Protein AF-A0A8X7UU91-F1 (afdb_monomer_lite)

InterPro domains:
  IPR000905 Gcp-like domain [PF00814] (17-85)
  IPR000905 Gcp-like domain [PTHR11735] (15-85)

pLDDT: mean 84.53, std 20.11, range [31.95, 98.44]

Radius of gyration: 18.74 Å; chains: 1; bounding box: 33×33×63 Å

Foldseek 3Di:
DDDPPPPDPVPDDPVNVVVVVVVVVVVVVVVLVVVLVVVLVVLVVVCVVPVPAAEDEAEEDVCVPPVSVVSNQVSQVVVNHGYHYHYPPPDDDDDDD

Structure (mmCIF, N/CA/C/O backbone):
data_AF-A0A8X7UU91-F1
#
_entry.id   AF-A0A8X7UU91-F1
#
loop_
_atom_site.group_PDB
_atom_site.id
_atom_site.type_symbol
_atom_site.label_atom_id
_atom_site.label_alt_id
_atom_site.label_comp_id
_atom_site.label_asym_id
_atom_site.label_entity_id
_atom_site.label_seq_id
_atom_site.pdbx_PDB_ins_code
_atom_site.Cartn_x
_atom_site.Cartn_y
_atom_site.Cartn_z
_atom_site.occupancy
_atom_site.B_iso_or_equiv
_atom_site.auth_seq_id
_atom_site.auth_comp_id
_atom_site.auth_asym_id
_atom_site.auth_atom_id
_atom_site.pdbx_PDB_model_num
ATOM 1 N N . MET A 1 1 ? -2.500 12.588 -43.617 1.00 36.50 1 MET A N 1
ATOM 2 C CA . MET A 1 1 ? -1.669 11.383 -43.820 1.00 36.50 1 MET A CA 1
ATOM 3 C C . MET A 1 1 ? -1.591 10.668 -42.484 1.00 36.50 1 MET A C 1
ATOM 5 O O . MET A 1 1 ? -1.013 11.212 -41.555 1.00 36.50 1 MET A O 1
ATOM 9 N N . CYS A 1 2 ? -2.291 9.542 -42.357 1.00 41.72 2 CYS A N 1
ATOM 10 C CA . CYS A 1 2 ? -2.278 8.707 -41.158 1.00 41.72 2 CYS A CA 1
ATOM 11 C C . CYS A 1 2 ? -0.997 7.875 -41.126 1.00 41.72 2 CYS A C 1
ATOM 13 O O . CYS A 1 2 ? -0.746 7.146 -42.082 1.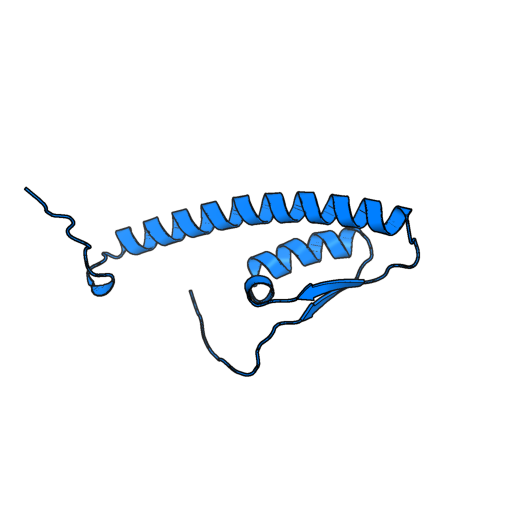00 41.72 2 CYS A O 1
ATOM 15 N N . SER A 1 3 ? -0.267 7.933 -40.013 1.00 46.34 3 SER A N 1
ATOM 16 C CA . SER A 1 3 ? 0.748 6.940 -39.655 1.00 46.34 3 SER A CA 1
ATOM 17 C C . SER A 1 3 ? 0.765 6.758 -38.135 1.00 46.34 3 SER A C 1
ATOM 19 O O . SER A 1 3 ? 1.764 7.039 -37.479 1.00 46.34 3 SER A O 1
ATOM 21 N N . ASP A 1 4 ? -0.348 6.283 -37.567 1.00 49.34 4 ASP A N 1
ATOM 22 C CA . ASP A 1 4 ? -0.357 5.633 -36.250 1.00 49.34 4 ASP A CA 1
ATOM 23 C C . ASP A 1 4 ? 0.398 4.302 -36.364 1.00 49.34 4 ASP A C 1
ATOM 25 O O . ASP A 1 4 ? -0.178 3.213 -36.411 1.00 49.34 4 ASP A O 1
ATOM 29 N N . ALA A 1 5 ? 1.722 4.382 -36.471 1.00 55.81 5 ALA A N 1
ATOM 30 C CA . ALA A 1 5 ? 2.583 3.220 -36.386 1.00 55.81 5 ALA A CA 1
ATOM 31 C C . ALA A 1 5 ? 2.621 2.777 -34.919 1.00 55.81 5 ALA A C 1
ATOM 33 O O . ALA A 1 5 ? 3.509 3.149 -34.153 1.00 55.81 5 ALA A O 1
ATOM 34 N N . LYS A 1 6 ? 1.636 1.967 -34.515 1.00 53.62 6 LYS A N 1
ATOM 35 C CA . LYS A 1 6 ? 1.757 1.098 -33.342 1.00 53.62 6 LYS A CA 1
ATOM 36 C C . LYS A 1 6 ? 2.959 0.192 -33.587 1.00 53.62 6 LYS A C 1
ATOM 38 O O . LYS A 1 6 ? 2.834 -0.845 -34.232 1.00 53.62 6 LYS A O 1
ATOM 43 N N . CYS A 1 7 ? 4.128 0.616 -33.115 1.00 53.38 7 CYS A N 1
ATOM 44 C CA . CYS A 1 7 ? 5.319 -0.216 -33.069 1.00 53.38 7 CYS A CA 1
ATOM 45 C C . CYS A 1 7 ? 4.916 -1.498 -32.316 1.00 53.38 7 CYS A C 1
ATOM 47 O O . CYS A 1 7 ? 4.460 -1.394 -31.170 1.00 53.38 7 CYS A O 1
ATOM 49 N N . PRO A 1 8 ? 4.939 -2.681 -32.954 1.00 61.97 8 PRO A N 1
ATOM 50 C CA . PRO A 1 8 ? 4.470 -3.900 -32.314 1.00 61.97 8 PRO A CA 1
ATOM 51 C C . PRO A 1 8 ? 5.270 -4.129 -31.029 1.00 61.97 8 PRO A C 1
ATOM 53 O O . PRO A 1 8 ? 6.468 -3.865 -30.975 1.00 61.97 8 PRO A O 1
ATOM 56 N N . PHE A 1 9 ? 4.626 -4.630 -29.971 1.00 59.91 9 PHE A N 1
ATOM 57 C CA . PHE A 1 9 ? 5.284 -4.865 -28.674 1.00 59.91 9 PHE A CA 1
ATOM 58 C C . PHE A 1 9 ? 6.591 -5.677 -28.804 1.00 59.91 9 PHE A C 1
ATOM 60 O O . PHE A 1 9 ? 7.500 -5.526 -27.984 1.00 59.91 9 PHE A O 1
ATOM 67 N N . SER A 1 10 ? 6.695 -6.502 -29.854 1.00 66.44 10 SER A N 1
ATOM 68 C CA . SER A 1 10 ? 7.856 -7.331 -30.177 1.00 66.44 10 SER A CA 1
ATOM 69 C C . SER A 1 10 ? 9.080 -6.567 -30.702 1.00 66.44 10 SER A C 1
ATOM 71 O O . SER A 1 10 ? 10.167 -7.135 -30.673 1.00 66.44 10 SER A O 1
ATOM 73 N N . SER A 1 11 ? 8.953 -5.312 -31.154 1.00 74.50 11 SER A N 1
ATOM 74 C CA . SER A 1 11 ? 10.071 -4.509 -31.686 1.00 74.50 11 SER A CA 1
ATOM 75 C C . SER A 1 11 ? 10.629 -3.479 -30.698 1.00 74.50 11 SER A C 1
ATOM 77 O O . SER A 1 11 ? 11.515 -2.707 -31.056 1.00 74.50 11 SER A O 1
ATOM 79 N N . ALA A 1 12 ? 10.142 -3.455 -29.453 1.00 82.75 12 ALA A N 1
ATOM 80 C CA . ALA A 1 12 ? 10.629 -2.524 -28.437 1.00 82.75 12 ALA A CA 1
ATOM 81 C C . ALA A 1 12 ? 12.111 -2.767 -28.102 1.00 82.75 12 ALA A C 1
ATOM 83 O O . ALA A 1 12 ? 12.528 -3.904 -27.840 1.00 82.75 12 ALA A O 1
ATOM 84 N N . THR A 1 13 ? 12.895 -1.693 -28.020 1.00 92.38 13 THR A N 1
ATOM 85 C CA . THR A 1 13 ? 14.289 -1.771 -27.570 1.00 92.38 13 THR A CA 1
ATOM 86 C C . THR A 1 13 ? 14.368 -2.087 -26.068 1.00 92.38 13 THR A C 1
ATOM 88 O O . THR A 1 13 ? 13.367 -2.080 -25.340 1.00 92.38 13 THR A O 1
ATOM 91 N N . LYS A 1 14 ? 15.574 -2.401 -25.572 1.00 92.56 14 LYS A N 1
ATOM 92 C CA . LYS A 1 14 ? 15.807 -2.557 -24.124 1.00 92.56 14 LYS A CA 1
ATOM 93 C C . LYS A 1 14 ? 15.510 -1.258 -23.369 1.00 92.56 14 LYS A C 1
ATOM 95 O O . LYS A 1 14 ? 14.926 -1.318 -22.292 1.00 92.56 14 LYS A O 1
ATOM 100 N N . GLU A 1 15 ? 15.879 -0.123 -23.952 1.00 95.25 15 GLU A N 1
ATOM 101 C CA . GLU A 1 15 ? 15.632 1.202 -23.387 1.00 95.25 15 GLU A CA 1
ATOM 102 C C . GLU A 1 15 ? 14.133 1.506 -23.323 1.00 95.25 15 GLU A C 1
ATOM 104 O O . GLU A 1 15 ? 13.632 1.857 -22.259 1.00 95.25 15 GLU A O 1
ATOM 109 N N . ASP A 1 16 ? 13.376 1.223 -24.389 1.00 93.56 16 ASP A N 1
ATOM 110 C CA . ASP A 1 16 ? 11.917 1.400 -24.371 1.00 93.56 16 ASP A CA 1
ATOM 111 C C . ASP A 1 16 ? 11.250 0.554 -23.281 1.00 93.56 16 ASP A C 1
ATOM 113 O O . ASP A 1 16 ? 10.330 1.011 -22.602 1.00 93.56 16 ASP A O 1
ATOM 117 N N . ARG A 1 17 ? 11.696 -0.699 -23.101 1.00 92.62 17 ARG A N 1
ATOM 118 C CA . ARG A 1 17 ? 11.195 -1.566 -22.022 1.00 92.62 17 ARG A CA 1
ATOM 119 C C . ARG A 1 17 ? 11.514 -0.989 -20.649 1.00 92.62 17 ARG A C 1
ATOM 121 O O . ARG A 1 17 ? 10.642 -1.014 -19.784 1.00 92.62 17 ARG A O 1
ATOM 128 N N . ARG A 1 18 ? 12.729 -0.469 -20.460 1.00 95.62 18 ARG A N 1
ATOM 129 C CA . ARG A 1 18 ? 13.148 0.144 -19.200 1.00 95.62 18 ARG A CA 1
ATOM 130 C C . ARG A 1 18 ? 12.325 1.391 -18.890 1.00 95.62 18 ARG A C 1
ATOM 132 O O . ARG A 1 18 ? 11.738 1.458 -17.819 1.00 95.62 18 ARG A O 1
ATOM 139 N N . ASN A 1 19 ? 12.184 2.295 -19.855 1.00 96.00 19 ASN A N 1
ATOM 140 C CA . ASN A 1 19 ? 11.401 3.520 -19.70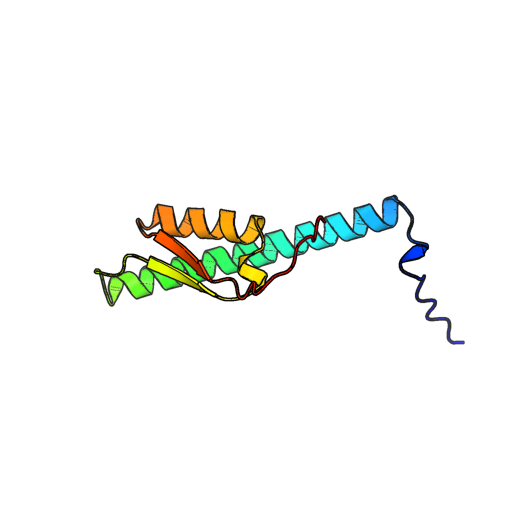4 1.00 96.00 19 ASN A CA 1
ATOM 141 C C . ASN A 1 19 ? 9.939 3.212 -19.352 1.00 96.00 19 ASN A C 1
ATOM 143 O O . ASN A 1 19 ? 9.375 3.815 -18.442 1.00 96.00 19 ASN A O 1
ATOM 147 N N . ARG A 1 20 ? 9.326 2.216 -20.010 1.00 95.25 20 ARG A N 1
ATOM 148 C CA . ARG A 1 20 ? 7.966 1.770 -19.658 1.00 95.25 20 ARG A CA 1
ATOM 149 C C . ARG A 1 20 ? 7.880 1.199 -18.245 1.00 95.25 20 ARG A C 1
ATOM 151 O O . ARG A 1 20 ? 6.918 1.501 -17.543 1.00 95.25 20 ARG A O 1
ATOM 158 N N . ALA A 1 21 ? 8.856 0.389 -17.833 1.00 95.75 21 ALA A N 1
ATOM 159 C CA . ALA A 1 21 ? 8.904 -0.163 -1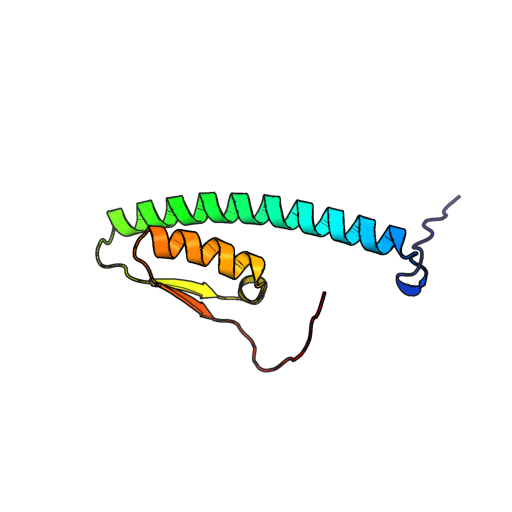6.482 1.00 95.75 21 ALA A CA 1
ATOM 160 C C . ALA A 1 21 ? 9.053 0.945 -15.427 1.00 95.75 21 ALA A C 1
ATOM 162 O O . ALA A 1 21 ? 8.330 0.935 -14.435 1.00 95.75 21 ALA A O 1
ATOM 163 N N . ASP A 1 22 ? 9.910 1.937 -15.674 1.00 97.25 22 ASP A N 1
ATOM 164 C CA . ASP A 1 22 ? 10.139 3.057 -14.758 1.00 97.25 22 ASP A CA 1
ATOM 165 C C . ASP A 1 22 ? 8.887 3.954 -14.635 1.00 97.25 22 ASP A C 1
ATOM 167 O O . ASP A 1 22 ? 8.521 4.369 -13.529 1.00 97.25 22 ASP A O 1
ATOM 171 N N . ILE A 1 23 ? 8.156 4.182 -15.737 1.00 97.56 23 ILE A N 1
ATOM 172 C CA . ILE A 1 23 ? 6.854 4.875 -15.722 1.00 97.56 23 ILE A CA 1
ATOM 173 C C . ILE A 1 23 ? 5.819 4.071 -14.925 1.00 97.56 23 ILE A C 1
ATOM 175 O O . ILE A 1 23 ? 5.143 4.628 -14.058 1.00 97.56 23 ILE A O 1
ATOM 179 N N . ALA A 1 24 ? 5.702 2.764 -15.183 1.00 96.56 24 ALA A N 1
ATOM 180 C CA . ALA A 1 24 ? 4.754 1.900 -14.484 1.00 96.56 24 ALA A CA 1
ATOM 181 C C . ALA A 1 24 ? 5.046 1.835 -12.978 1.00 96.56 24 ALA A C 1
ATOM 183 O O . ALA A 1 24 ? 4.127 1.971 -12.171 1.00 96.56 24 ALA A O 1
ATOM 184 N N . ALA A 1 25 ? 6.317 1.708 -12.592 1.00 96.75 25 ALA A N 1
ATOM 185 C CA . ALA A 1 25 ? 6.749 1.717 -11.199 1.00 96.75 25 ALA A CA 1
ATOM 186 C C . ALA A 1 25 ? 6.437 3.058 -10.518 1.00 96.75 25 ALA A C 1
ATOM 188 O O . ALA A 1 25 ? 5.919 3.086 -9.400 1.00 96.75 25 ALA A O 1
ATOM 189 N N . SER A 1 26 ? 6.684 4.176 -11.207 1.00 98.12 26 SER A N 1
ATOM 190 C CA . SER A 1 26 ? 6.369 5.517 -10.702 1.00 98.12 26 SER A CA 1
ATOM 191 C C . SER A 1 26 ? 4.866 5.701 -10.485 1.00 98.12 26 SER A C 1
ATOM 193 O O . SER A 1 26 ? 4.440 6.150 -9.417 1.00 98.12 26 SER A O 1
ATOM 195 N N . PHE A 1 27 ? 4.049 5.285 -11.456 1.00 97.69 27 PHE A N 1
ATOM 196 C CA . PHE A 1 27 ? 2.594 5.315 -11.338 1.00 97.69 27 PHE A CA 1
ATOM 197 C C . PHE A 1 27 ? 2.098 4.425 -10.194 1.00 97.69 27 PHE A C 1
ATOM 199 O O . PHE A 1 27 ? 1.281 4.857 -9.375 1.00 97.69 27 PHE A O 1
ATOM 206 N N . GLN A 1 28 ? 2.615 3.196 -10.100 1.00 97.19 28 GLN A N 1
ATOM 207 C CA . GLN A 1 28 ? 2.241 2.255 -9.052 1.00 97.19 28 GLN A CA 1
ATOM 208 C C . GLN A 1 28 ? 2.578 2.817 -7.670 1.00 97.19 28 GLN A C 1
ATOM 210 O O . GLN A 1 28 ? 1.729 2.786 -6.783 1.00 97.19 28 GLN A O 1
ATOM 215 N N . ARG A 1 29 ? 3.775 3.387 -7.489 1.00 97.56 29 ARG A N 1
ATOM 216 C CA . ARG A 1 29 ? 4.197 4.017 -6.230 1.00 97.56 29 ARG A CA 1
ATOM 217 C C . ARG A 1 29 ? 3.213 5.091 -5.781 1.00 97.56 29 ARG A C 1
ATOM 219 O O . ARG A 1 29 ? 2.775 5.074 -4.635 1.00 97.56 29 ARG A O 1
ATOM 226 N N . VAL A 1 30 ? 2.857 6.014 -6.675 1.00 98.44 30 VAL A N 1
ATOM 227 C CA . VAL A 1 30 ? 1.930 7.109 -6.352 1.00 98.44 30 VAL A CA 1
ATOM 228 C C . VAL A 1 30 ? 0.528 6.571 -6.076 1.00 98.44 30 VAL A C 1
ATOM 230 O O . VAL A 1 30 ? -0.113 6.996 -5.119 1.00 98.44 30 VAL A O 1
ATOM 233 N N . THR A 1 31 ? 0.055 5.604 -6.859 1.00 97.75 31 THR A N 1
ATOM 234 C CA . THR A 1 31 ? -1.262 4.985 -6.649 1.00 97.75 31 THR A CA 1
ATOM 235 C C . THR A 1 31 ? -1.343 4.291 -5.291 1.00 97.75 31 THR A C 1
ATOM 237 O O . THR A 1 31 ? -2.313 4.476 -4.558 1.00 97.75 31 THR A O 1
ATOM 240 N N . VAL A 1 32 ? -0.308 3.527 -4.929 1.00 97.12 32 VAL A N 1
ATOM 241 C CA . VAL A 1 32 ? -0.248 2.829 -3.643 1.00 97.12 32 VAL A CA 1
ATOM 242 C C . VAL A 1 32 ? -0.151 3.817 -2.490 1.00 97.12 32 VAL A C 1
ATOM 244 O O . VAL A 1 32 ? -0.874 3.635 -1.524 1.00 97.12 32 VAL A O 1
ATOM 247 N N . LEU A 1 33 ? 0.607 4.909 -2.613 1.00 98.00 33 LEU A N 1
ATOM 248 C CA . LEU A 1 33 ? 0.647 5.961 -1.590 1.00 98.00 33 LEU A CA 1
ATOM 249 C C . LEU A 1 33 ? -0.753 6.511 -1.254 1.00 98.00 33 LEU A C 1
ATOM 251 O O . LEU A 1 33 ? -1.106 6.659 -0.088 1.00 98.00 33 LEU A O 1
ATOM 255 N N . HIS A 1 34 ? -1.584 6.773 -2.266 1.00 97.88 34 HIS A N 1
ATOM 256 C CA . HIS A 1 34 ? -2.954 7.245 -2.032 1.00 97.88 34 HIS A CA 1
ATOM 257 C C . HIS A 1 34 ? -3.861 6.151 -1.459 1.00 97.88 34 HIS A C 1
ATOM 259 O O . HIS A 1 34 ? -4.785 6.443 -0.696 1.00 97.88 34 HIS A O 1
ATOM 265 N N . LEU A 1 35 ? -3.634 4.892 -1.844 1.00 96.56 35 LEU A N 1
ATOM 266 C CA . LEU A 1 35 ? -4.352 3.755 -1.276 1.00 96.56 35 LEU A CA 1
ATOM 267 C C . LEU A 1 35 ? -4.040 3.619 0.218 1.00 96.56 35 LEU A C 1
ATOM 269 O O . LEU A 1 35 ? -4.960 3.486 1.016 1.00 96.56 35 LEU A O 1
ATOM 273 N N . GLU A 1 36 ? -2.764 3.724 0.581 1.00 97.12 36 GLU A N 1
ATOM 274 C CA . GLU A 1 36 ? -2.282 3.706 1.958 1.00 97.12 36 GLU A CA 1
ATOM 275 C C . GLU A 1 36 ? -2.980 4.765 2.816 1.00 97.12 36 GLU A C 1
ATOM 277 O O . GLU A 1 36 ? -3.640 4.437 3.801 1.00 97.12 36 GLU A O 1
ATOM 282 N N . GLU A 1 37 ? -2.927 6.022 2.381 1.00 97.94 37 GLU A N 1
ATOM 283 C CA . GLU A 1 37 ? -3.513 7.163 3.086 1.00 97.94 37 GLU A CA 1
ATOM 284 C C . GLU A 1 37 ? -5.033 7.008 3.300 1.00 97.94 37 GLU A C 1
ATOM 286 O O . GLU A 1 37 ? -5.589 7.361 4.343 1.00 97.94 37 GLU A O 1
ATOM 291 N N . LYS A 1 38 ? -5.744 6.469 2.301 1.00 97.94 38 LYS A N 1
ATOM 292 C CA . LYS A 1 38 ? -7.187 6.210 2.401 1.00 97.94 38 LYS A CA 1
ATOM 293 C C . LYS A 1 38 ? -7.496 5.034 3.323 1.00 97.94 38 LYS A C 1
ATOM 295 O O . LYS A 1 38 ? -8.429 5.139 4.118 1.00 97.94 38 LYS A O 1
ATOM 300 N N . CYS A 1 39 ? -6.740 3.944 3.229 1.00 97.38 39 CYS A N 1
ATOM 301 C CA . CYS A 1 39 ? -6.922 2.774 4.082 1.00 97.38 39 CYS A CA 1
ATOM 302 C C . CYS A 1 39 ? -6.638 3.101 5.546 1.00 97.38 39 CYS A C 1
ATOM 304 O O . CYS A 1 39 ? -7.425 2.712 6.402 1.00 97.38 39 CYS A O 1
ATOM 306 N N . GLU A 1 40 ? -5.580 3.858 5.832 1.00 97.44 40 GLU A N 1
ATOM 307 C CA . GLU A 1 40 ? -5.245 4.260 7.196 1.00 97.44 40 GLU A CA 1
ATOM 308 C C . GLU A 1 40 ? -6.389 5.047 7.849 1.00 97.44 40 GLU A C 1
ATOM 310 O O . GLU A 1 40 ? -6.870 4.676 8.920 1.00 97.44 40 GLU A O 1
ATOM 315 N N . ARG A 1 41 ? -6.915 6.066 7.157 1.00 98.19 41 ARG A N 1
ATOM 316 C CA . ARG A 1 41 ? -8.079 6.823 7.642 1.00 98.19 41 ARG A CA 1
ATOM 317 C C . ARG A 1 41 ? -9.320 5.958 7.820 1.00 98.19 41 ARG A C 1
ATOM 319 O O . ARG A 1 41 ? -10.057 6.139 8.785 1.00 98.19 41 ARG A O 1
ATOM 326 N N . ALA A 1 42 ? -9.582 5.052 6.881 1.00 97.81 42 ALA A N 1
ATOM 327 C CA . ALA A 1 42 ? -10.735 4.164 6.963 1.00 97.81 42 ALA A CA 1
ATOM 328 C C . ALA A 1 42 ? -10.636 3.225 8.174 1.00 97.81 42 ALA A C 1
ATOM 330 O O . ALA A 1 42 ? -11.635 3.025 8.860 1.00 97.81 42 ALA A O 1
ATOM 331 N N . ILE A 1 43 ? -9.439 2.705 8.469 1.00 97.56 43 ILE A N 1
ATOM 332 C CA . ILE A 1 43 ? -9.174 1.900 9.666 1.00 97.56 43 ILE A CA 1
ATOM 333 C C . ILE A 1 43 ? -9.436 2.722 10.929 1.00 97.56 43 ILE A C 1
ATOM 335 O O . ILE A 1 43 ? -10.178 2.267 11.796 1.00 97.56 43 ILE A O 1
ATOM 339 N N . ASP A 1 44 ? -8.901 3.943 11.013 1.00 97.12 44 ASP A N 1
ATOM 340 C CA . ASP A 1 44 ? -9.099 4.808 12.182 1.00 97.12 44 ASP A CA 1
ATOM 341 C C . ASP A 1 44 ? -10.582 5.107 12.435 1.00 97.12 44 ASP A C 1
ATOM 343 O O . ASP A 1 44 ? -11.035 5.127 13.579 1.00 97.12 44 ASP A O 1
ATOM 347 N N . LEU A 1 45 ? -11.360 5.326 11.372 1.00 98.06 45 LEU A N 1
ATOM 348 C CA . LEU A 1 45 ? -12.808 5.508 11.474 1.00 98.06 45 LEU A CA 1
ATOM 349 C C . LEU A 1 45 ? -13.511 4.220 11.915 1.00 98.06 45 LEU A C 1
ATOM 351 O O . LEU A 1 45 ? -14.357 4.265 12.806 1.00 98.06 45 LEU A O 1
ATOM 355 N N . ALA A 1 46 ? -13.151 3.077 11.331 1.00 97.62 46 ALA A N 1
ATOM 356 C CA . ALA A 1 46 ? -13.755 1.791 11.658 1.00 97.62 46 ALA A CA 1
ATOM 357 C C . ALA A 1 46 ? -13.499 1.390 13.117 1.00 97.62 46 ALA A C 1
ATOM 359 O O . ALA A 1 46 ? -14.431 0.989 13.802 1.00 97.62 46 ALA A O 1
ATOM 360 N N . MET A 1 47 ? -12.275 1.570 13.621 1.00 96.62 47 MET A N 1
ATOM 361 C CA . MET A 1 47 ? -11.920 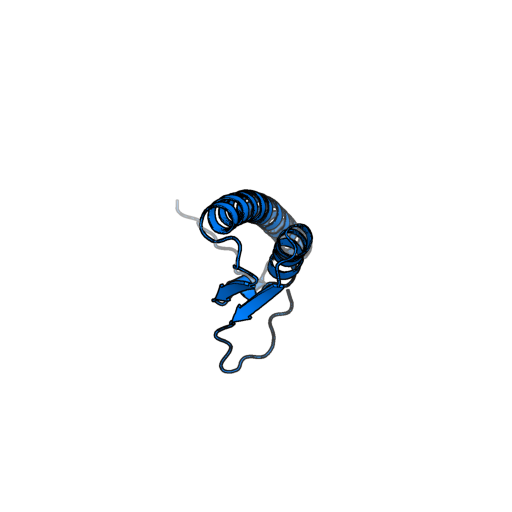1.251 15.010 1.00 96.62 47 MET A CA 1
ATOM 362 C C . MET A 1 47 ? -12.600 2.172 16.028 1.00 96.62 47 MET A C 1
ATOM 364 O O . MET A 1 47 ? -12.874 1.750 17.147 1.00 96.62 47 MET A O 1
ATOM 368 N N . LYS A 1 48 ? -12.895 3.426 15.657 1.00 97.19 48 LYS A N 1
ATOM 369 C CA . LYS A 1 48 ? -13.701 4.323 16.502 1.00 97.19 48 LYS A CA 1
ATOM 370 C C . LYS A 1 48 ? -15.151 3.857 16.617 1.00 97.19 48 LYS A C 1
ATOM 372 O O . LYS A 1 48 ? -15.752 4.041 17.668 1.00 97.19 48 LYS A O 1
ATOM 377 N N . LEU A 1 49 ? -15.707 3.304 15.538 1.00 97.81 49 LEU A N 1
ATOM 378 C CA . LEU A 1 49 ? -17.085 2.810 15.498 1.00 97.81 49 LEU A CA 1
ATOM 379 C C . LEU A 1 49 ? -17.221 1.430 16.148 1.00 97.81 49 LEU A C 1
ATOM 381 O O . LEU A 1 49 ? -18.182 1.193 16.869 1.00 97.81 49 LEU A O 1
ATOM 385 N N . GLU A 1 50 ? -16.260 0.543 15.904 1.00 97.00 50 GLU A N 1
ATOM 386 C CA . GLU A 1 50 ? -16.226 -0.813 16.441 1.00 97.00 50 GLU A CA 1
ATOM 387 C C . GLU A 1 50 ? -14.800 -1.158 16.907 1.00 97.00 50 GLU A C 1
ATOM 389 O O . GLU A 1 50 ? -13.977 -1.655 16.127 1.00 97.00 50 GLU A O 1
ATOM 394 N N . PRO A 1 51 ? -14.483 -0.905 18.191 1.00 95.81 51 PRO A N 1
ATOM 395 C CA . PRO A 1 51 ? -13.153 -1.154 18.745 1.00 95.81 51 PRO A CA 1
ATOM 396 C C . PRO A 1 51 ? -12.731 -2.628 18.745 1.00 95.81 51 PRO A C 1
ATOM 398 O O . PRO A 1 51 ? -11.549 -2.919 18.919 1.00 95.81 51 PRO A O 1
ATOM 401 N N . SER A 1 52 ? -13.662 -3.575 18.570 1.00 96.19 52 SER A N 1
ATOM 402 C CA . SER A 1 52 ? -13.341 -5.006 18.552 1.00 96.19 52 SER A CA 1
ATOM 403 C C . SER A 1 52 ? -12.828 -5.529 17.203 1.00 96.19 52 SER A C 1
ATOM 405 O O . SER A 1 52 ? -12.452 -6.703 17.118 1.00 96.19 52 SER A O 1
ATOM 407 N N . ILE A 1 53 ? -12.772 -4.692 16.155 1.00 95.94 53 ILE A N 1
ATOM 408 C CA . ILE A 1 53 ? -12.202 -5.066 14.852 1.00 95.94 53 ILE A CA 1
ATOM 409 C C . ILE A 1 53 ? -10.741 -5.502 15.023 1.00 95.94 53 ILE A C 1
ATOM 411 O O . ILE A 1 53 ? -9.931 -4.813 15.633 1.00 95.94 53 ILE A O 1
ATOM 415 N N . LYS A 1 54 ? -10.393 -6.652 14.432 1.00 96.25 54 LYS A N 1
ATOM 416 C CA . LYS A 1 54 ? -9.031 -7.224 14.464 1.00 96.25 54 LYS A CA 1
ATOM 417 C C . LYS A 1 54 ? -8.440 -7.504 13.087 1.00 96.25 54 LYS A C 1
ATOM 419 O O . LYS A 1 54 ? -7.255 -7.807 12.972 1.00 96.25 54 LYS A O 1
ATOM 424 N N . HIS A 1 55 ? -9.253 -7.442 12.037 1.00 96.25 55 HIS A N 1
ATOM 425 C CA . HIS A 1 55 ? -8.865 -7.897 10.708 1.00 96.25 55 HIS A CA 1
ATOM 426 C C . HIS A 1 55 ? -9.251 -6.888 9.634 1.00 96.25 55 HIS A C 1
ATOM 428 O O . HIS A 1 55 ? -10.380 -6.405 9.609 1.00 96.25 55 HIS A O 1
ATOM 434 N N . MET A 1 56 ? -8.331 -6.656 8.699 1.00 95.25 56 MET A N 1
ATOM 435 C CA . MET A 1 56 ? -8.622 -6.021 7.417 1.00 95.25 56 MET A CA 1
ATOM 436 C C . MET A 1 56 ? -8.561 -7.093 6.329 1.00 95.25 56 MET A C 1
ATOM 438 O O . MET A 1 56 ? -7.565 -7.810 6.211 1.00 95.25 56 MET A O 1
ATOM 442 N N . VAL A 1 57 ? -9.622 -7.216 5.532 1.00 94.12 57 VAL A N 1
ATOM 443 C CA . VAL A 1 57 ? -9.694 -8.189 4.435 1.00 94.12 57 VAL A CA 1
ATOM 444 C C . VAL A 1 57 ? -9.631 -7.452 3.105 1.00 94.12 57 VAL A C 1
ATOM 446 O O . VAL A 1 57 ? -10.428 -6.547 2.871 1.00 94.12 57 VAL A O 1
ATOM 449 N N . VAL A 1 58 ? -8.712 -7.853 2.224 1.00 91.06 58 VAL A N 1
ATOM 450 C CA . VAL A 1 58 ? -8.590 -7.276 0.876 1.00 91.06 58 VAL A CA 1
ATOM 451 C C . VAL A 1 58 ? -8.831 -8.372 -0.162 1.00 91.06 58 VAL A C 1
ATOM 453 O O . VAL A 1 58 ? -7.981 -9.255 -0.335 1.00 91.06 58 VAL A O 1
ATOM 456 N N . PRO A 1 59 ? -10.002 -8.370 -0.820 1.00 88.56 59 PRO A N 1
ATOM 457 C CA . PRO A 1 59 ? -10.296 -9.291 -1.906 1.00 88.56 59 PRO A CA 1
ATOM 458 C C . PRO A 1 59 ? -9.773 -8.782 -3.261 1.00 88.56 59 PRO A C 1
ATOM 460 O O . PRO A 1 59 ? -9.589 -7.582 -3.462 1.00 88.56 59 PRO A O 1
ATOM 463 N N . GLY A 1 60 ? -9.605 -9.701 -4.216 1.00 84.88 60 GLY A N 1
ATOM 464 C CA . GLY A 1 60 ? -9.412 -9.392 -5.640 1.00 84.88 60 GLY A CA 1
ATOM 465 C C . GLY A 1 60 ? -7.970 -9.501 -6.150 1.00 84.88 60 GLY A C 1
ATOM 466 O O . GLY A 1 60 ? -7.015 -9.549 -5.379 1.00 84.88 60 GLY A O 1
ATOM 467 N N . GLY A 1 61 ? -7.809 -9.539 -7.478 1.00 83.88 61 GLY A N 1
ATOM 468 C CA . GLY A 1 61 ? -6.526 -9.854 -8.127 1.00 83.88 61 GLY A CA 1
ATOM 469 C C . GLY A 1 61 ? -5.413 -8.827 -7.889 1.00 83.88 61 GLY A C 1
ATOM 470 O O . GLY A 1 61 ? -4.244 -9.187 -7.784 1.00 83.88 61 GLY A O 1
ATOM 471 N N . VAL A 1 62 ? -5.753 -7.547 -7.705 1.00 88.06 62 VAL A N 1
ATOM 472 C CA . VAL A 1 62 ? -4.757 -6.504 -7.390 1.00 88.06 62 VAL A CA 1
ATOM 473 C C . VAL A 1 62 ? -4.089 -6.760 -6.032 1.00 88.06 62 VAL A C 1
ATOM 475 O O . VAL A 1 62 ? -2.928 -6.408 -5.837 1.00 88.06 62 VAL A O 1
ATOM 478 N N . ALA A 1 63 ? -4.773 -7.442 -5.110 1.00 86.25 63 ALA A N 1
ATOM 479 C CA . ALA A 1 63 ? -4.240 -7.793 -3.797 1.00 86.25 63 ALA A CA 1
ATOM 480 C C . ALA A 1 63 ? -3.152 -8.891 -3.848 1.00 86.25 63 ALA A C 1
ATOM 482 O O . ALA A 1 63 ? -2.432 -9.105 -2.865 1.00 86.25 63 ALA A O 1
ATOM 483 N N . SER A 1 64 ? -3.010 -9.577 -4.989 1.00 86.69 64 SER A N 1
ATOM 484 C CA . SER A 1 64 ? -1.895 -10.495 -5.267 1.00 86.69 64 SER A CA 1
ATOM 485 C C . SER A 1 64 ? -0.603 -9.760 -5.638 1.00 86.69 64 SER A C 1
ATOM 487 O O . SER A 1 64 ? 0.466 -10.369 -5.638 1.00 86.69 64 SER A O 1
ATOM 489 N N . ASN A 1 65 ? -0.657 -8.448 -5.895 1.00 91.81 65 ASN A N 1
ATOM 490 C CA . ASN A 1 65 ? 0.535 -7.641 -6.123 1.00 91.81 65 ASN A CA 1
ATOM 491 C C . ASN A 1 65 ? 1.376 -7.535 -4.837 1.00 91.81 65 ASN A C 1
ATOM 493 O O . ASN A 1 65 ? 0.915 -7.013 -3.819 1.00 91.81 65 ASN A O 1
ATOM 497 N N . GLN A 1 66 ? 2.625 -8.004 -4.891 1.00 92.31 66 GLN A N 1
ATOM 498 C CA . GLN A 1 66 ? 3.510 -8.064 -3.722 1.00 92.31 66 GLN A CA 1
ATOM 499 C C . GLN A 1 66 ? 3.802 -6.684 -3.123 1.00 92.31 66 GLN A C 1
ATOM 501 O O . GLN A 1 66 ? 3.811 -6.544 -1.901 1.00 92.31 66 GLN A O 1
ATOM 506 N N . TYR A 1 67 ? 3.983 -5.660 -3.963 1.00 95.50 67 TYR A N 1
ATOM 507 C CA . TYR A 1 67 ? 4.218 -4.297 -3.496 1.00 95.50 67 TYR A CA 1
ATOM 508 C C . TYR A 1 67 ? 2.988 -3.746 -2.767 1.00 95.50 67 TYR A C 1
ATOM 510 O O . TYR A 1 67 ? 3.109 -3.277 -1.640 1.00 95.50 67 TYR A O 1
ATOM 518 N N . VAL A 1 68 ? 1.790 -3.891 -3.344 1.00 94.56 68 VAL A N 1
ATOM 519 C CA . VAL A 1 68 ? 0.529 -3.495 -2.684 1.00 94.56 68 VAL A CA 1
ATOM 520 C C . VAL A 1 68 ? 0.361 -4.224 -1.350 1.00 94.56 68 VAL A C 1
ATOM 522 O O . VAL A 1 68 ? 0.084 -3.589 -0.335 1.00 94.56 68 VAL A O 1
ATOM 525 N N . ARG A 1 69 ? 0.566 -5.547 -1.333 1.00 94.56 69 ARG A N 1
ATOM 526 C CA . ARG A 1 69 ? 0.435 -6.370 -0.124 1.00 94.56 69 ARG A CA 1
ATOM 527 C C . ARG A 1 69 ? 1.387 -5.915 0.977 1.00 94.56 69 ARG A C 1
ATOM 529 O O . ARG A 1 69 ? 0.941 -5.742 2.105 1.00 94.56 69 ARG A O 1
ATOM 536 N N . PHE A 1 70 ? 2.664 -5.712 0.657 1.00 95.75 70 PHE A N 1
ATOM 537 C CA . PHE A 1 70 ? 3.666 -5.251 1.619 1.00 95.75 70 PHE A CA 1
ATOM 538 C C . PHE A 1 70 ? 3.277 -3.899 2.230 1.00 95.75 70 PHE A C 1
ATOM 540 O O . PHE A 1 70 ? 3.263 -3.740 3.447 1.00 95.75 70 PHE A O 1
ATOM 547 N N . ARG A 1 71 ? 2.894 -2.943 1.379 1.00 97.12 71 ARG A N 1
ATOM 548 C CA . ARG A 1 71 ? 2.525 -1.584 1.789 1.00 97.12 71 ARG A CA 1
ATOM 549 C C . ARG A 1 71 ? 1.272 -1.557 2.674 1.00 97.12 71 ARG A C 1
ATOM 551 O O . ARG A 1 71 ? 1.295 -0.961 3.746 1.00 97.12 71 ARG A O 1
ATOM 558 N N . LEU A 1 72 ? 0.222 -2.293 2.303 1.00 95.94 72 LEU A N 1
ATOM 559 C CA . LEU A 1 72 ? -0.982 -2.418 3.133 1.00 95.94 72 LEU A CA 1
ATOM 560 C C . LEU A 1 72 ? -0.726 -3.159 4.450 1.00 95.94 72 LEU A C 1
ATOM 562 O O . LEU A 1 72 ? -1.302 -2.787 5.468 1.00 95.94 72 LEU A O 1
ATOM 566 N N . ASN A 1 73 ? 0.131 -4.185 4.453 1.00 96.19 73 ASN A N 1
ATOM 567 C CA . ASN A 1 73 ? 0.443 -4.929 5.672 1.00 96.19 73 ASN A CA 1
ATOM 568 C C . ASN A 1 73 ? 1.071 -4.021 6.735 1.00 96.19 73 ASN A C 1
ATOM 570 O O . ASN A 1 73 ? 0.640 -4.059 7.881 1.00 96.19 73 ASN A O 1
ATOM 574 N N . ASN A 1 74 ? 1.990 -3.136 6.332 1.00 97.00 74 ASN A N 1
ATOM 575 C CA . ASN A 1 74 ? 2.623 -2.181 7.244 1.00 97.00 74 ASN A CA 1
ATOM 576 C C . ASN A 1 74 ? 1.595 -1.273 7.940 1.00 97.00 74 ASN A C 1
ATOM 578 O O . ASN A 1 74 ? 1.693 -1.027 9.138 1.00 97.00 74 ASN A O 1
ATOM 582 N N . ILE A 1 75 ? 0.580 -0.794 7.215 1.00 97.00 75 ILE A N 1
ATOM 583 C CA . ILE A 1 75 ? -0.479 0.047 7.802 1.00 97.00 75 ILE A CA 1
ATOM 584 C C . ILE A 1 75 ? -1.289 -0.738 8.823 1.00 97.00 75 ILE A C 1
ATOM 586 O O . ILE A 1 75 ? -1.571 -0.250 9.912 1.00 97.00 75 ILE A O 1
ATOM 590 N N . VAL A 1 76 ? -1.685 -1.951 8.452 1.00 96.38 76 VAL A N 1
ATOM 591 C CA . VAL A 1 76 ? -2.553 -2.803 9.263 1.00 96.38 76 VAL A CA 1
ATOM 592 C C . VAL A 1 76 ? -1.834 -3.230 10.547 1.00 96.38 76 VAL A C 1
ATOM 594 O O . VAL A 1 76 ? -2.420 -3.140 11.625 1.00 96.38 76 VAL A O 1
ATOM 597 N N . GLU A 1 77 ? -0.551 -3.587 10.460 1.00 96.69 77 GLU A N 1
ATOM 598 C CA . GLU A 1 77 ? 0.290 -3.903 11.620 1.00 96.69 77 GLU A CA 1
ATOM 599 C C . GLU A 1 77 ? 0.479 -2.694 12.545 1.00 96.69 77 GLU A C 1
ATOM 601 O O . GLU A 1 77 ? 0.316 -2.831 13.757 1.00 96.69 77 GLU A O 1
ATOM 606 N N . ASN A 1 78 ? 0.698 -1.491 11.998 1.00 96.56 78 ASN A N 1
ATOM 607 C CA . ASN A 1 78 ? 0.790 -0.256 12.791 1.00 96.56 78 ASN A CA 1
ATOM 608 C C . ASN A 1 78 ? -0.495 0.053 13.580 1.00 96.56 78 ASN A C 1
ATOM 610 O O . ASN A 1 78 ? -0.455 0.768 14.582 1.00 96.56 78 ASN A O 1
ATOM 614 N N . LYS A 1 79 ? -1.641 -0.480 13.143 1.00 95.44 79 LYS A N 1
ATOM 615 C CA . LYS A 1 79 ? -2.942 -0.342 13.813 1.00 95.44 79 LYS A CA 1
ATOM 616 C C . LYS A 1 79 ? -3.303 -1.563 14.673 1.00 95.44 79 LYS A C 1
ATOM 618 O O . LYS A 1 79 ? -4.423 -1.640 15.166 1.00 95.44 79 LYS A O 1
ATOM 623 N N . ASN A 1 80 ? -2.369 -2.497 14.894 1.00 96.00 80 ASN A N 1
ATOM 624 C CA . ASN A 1 80 ? -2.574 -3.755 15.630 1.00 96.00 80 ASN A CA 1
ATOM 625 C C . ASN A 1 80 ? -3.677 -4.652 15.041 1.00 96.00 80 ASN A C 1
ATOM 627 O O . ASN A 1 80 ? -4.346 -5.404 15.752 1.00 96.00 80 ASN A O 1
ATOM 631 N N . LEU A 1 81 ? -3.868 -4.576 13.728 1.00 97.06 81 LEU A N 1
ATOM 632 C CA . LEU A 1 81 ? -4.786 -5.418 12.977 1.00 97.06 81 LEU A CA 1
ATOM 633 C C . LEU A 1 81 ? -4.006 -6.507 12.229 1.00 97.06 81 LEU A C 1
ATOM 635 O O . LEU A 1 81 ? -2.783 -6.462 12.105 1.00 97.06 81 LEU A O 1
ATOM 639 N N . LYS A 1 82 ? -4.725 -7.488 11.678 1.00 96.56 82 LYS A N 1
ATOM 640 C CA . LYS A 1 82 ? -4.156 -8.529 10.815 1.00 96.56 82 LYS A CA 1
ATOM 641 C C . LYS A 1 82 ? -4.709 -8.435 9.396 1.00 96.56 82 LYS A C 1
ATOM 643 O O . LYS A 1 82 ? -5.927 -8.445 9.195 1.00 96.56 82 LYS A O 1
ATOM 648 N N . LEU A 1 83 ? -3.823 -8.403 8.402 1.00 94.69 83 LEU A N 1
ATOM 649 C CA . LEU A 1 83 ? -4.208 -8.370 6.992 1.00 94.69 83 LEU A CA 1
ATOM 650 C C . LEU A 1 83 ? -4.533 -9.784 6.497 1.00 94.69 83 LEU A C 1
ATOM 652 O O . LEU A 1 83 ? -3.760 -10.720 6.687 1.00 94.69 83 LEU A O 1
ATOM 656 N N . THR A 1 84 ? -5.683 -9.953 5.845 1.00 93.00 84 THR A N 1
ATOM 657 C CA . THR A 1 84 ? -6.059 -11.199 5.162 1.00 93.00 84 THR A CA 1
ATOM 658 C C . THR A 1 84 ? -6.336 -10.909 3.696 1.00 93.00 84 THR A C 1
ATOM 660 O O . THR A 1 84 ? -7.271 -10.184 3.363 1.00 93.00 84 THR A O 1
ATOM 663 N N . ILE A 1 85 ? -5.542 -11.495 2.802 1.00 89.00 85 ILE A N 1
ATOM 664 C CA . ILE A 1 85 ? -5.760 -11.369 1.362 1.00 89.00 85 ILE A CA 1
ATOM 665 C C . ILE A 1 85 ? -6.585 -12.550 0.870 1.00 89.00 85 ILE A C 1
ATOM 667 O O . ILE A 1 85 ? -6.231 -13.707 1.095 1.00 89.00 85 ILE A O 1
ATOM 671 N N . ARG A 1 86 ? -7.678 -12.256 0.171 1.00 79.88 86 ARG A N 1
ATOM 672 C CA .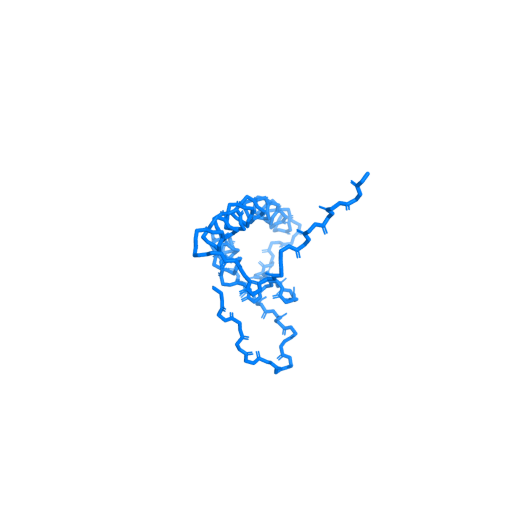 ARG A 1 86 ? -8.487 -13.257 -0.525 1.00 79.88 86 ARG A CA 1
ATOM 673 C C . ARG A 1 86 ? -8.299 -13.040 -2.018 1.00 79.88 86 ARG A C 1
ATOM 675 O O . ARG A 1 86 ? -9.039 -12.281 -2.640 1.00 79.88 86 ARG A O 1
ATOM 682 N N . SER A 1 87 ? -7.279 -13.672 -2.585 1.00 62.44 87 SER A N 1
ATOM 683 C CA . SER A 1 87 ? -7.184 -13.722 -4.040 1.00 62.44 87 SER A CA 1
ATOM 684 C C . SER A 1 87 ? -8.265 -14.658 -4.579 1.00 62.44 87 SER A C 1
ATOM 686 O O . SER A 1 87 ? -8.452 -15.755 -4.048 1.00 62.44 87 SER A O 1
ATOM 688 N N . GLN A 1 88 ? -8.958 -1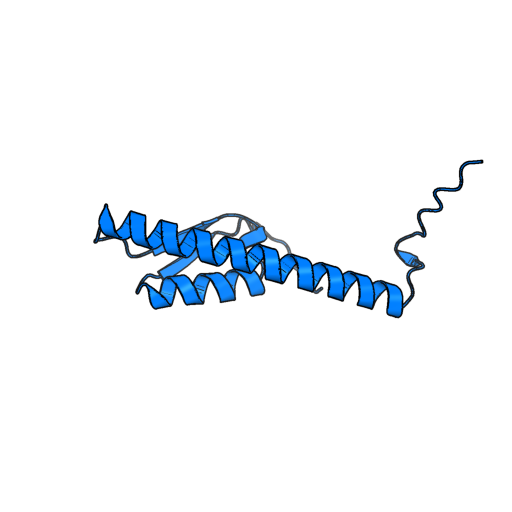4.246 -5.639 1.00 53.75 88 GLN A N 1
ATOM 689 C CA . GLN A 1 88 ? -9.605 -15.193 -6.546 1.00 53.75 88 GLN A CA 1
ATOM 690 C C . GLN A 1 88 ? -8.512 -15.796 -7.438 1.00 53.75 88 GLN A C 1
ATOM 692 O O . GLN A 1 88 ? -8.464 -15.528 -8.628 1.00 53.75 88 GLN A O 1
ATOM 697 N N . ASP A 1 89 ? -7.622 -16.594 -6.850 1.00 47.97 89 ASP A N 1
ATOM 698 C CA . ASP A 1 89 ? -6.724 -17.468 -7.600 1.00 47.97 89 ASP A CA 1
ATOM 699 C C . ASP A 1 89 ? -7.285 -18.885 -7.508 1.00 47.97 89 ASP A C 1
ATOM 701 O O . ASP A 1 89 ? -6.829 -19.729 -6.737 1.00 47.97 89 ASP A O 1
ATOM 705 N N . VAL A 1 90 ? -8.311 -19.145 -8.319 1.00 43.44 90 VAL A N 1
ATOM 706 C CA . VAL A 1 90 ? -8.488 -20.490 -8.861 1.00 43.44 90 VAL A CA 1
ATOM 707 C C . VAL A 1 90 ? -7.436 -20.596 -9.964 1.00 43.44 90 VAL A C 1
ATOM 709 O O . VAL A 1 90 ? -7.667 -20.138 -11.072 1.00 43.44 90 VAL A O 1
ATOM 712 N N . LEU A 1 91 ? -6.255 -21.116 -9.615 1.00 41.09 91 LEU A N 1
ATOM 713 C CA . LEU A 1 91 ? -5.190 -21.551 -10.528 1.00 41.09 91 LEU A CA 1
ATOM 714 C C . LEU A 1 91 ? -4.775 -20.547 -11.622 1.00 41.09 91 LEU A C 1
ATOM 716 O O . LEU A 1 91 ? -5.352 -20.548 -12.703 1.00 41.09 91 LEU A O 1
ATOM 720 N N . SER A 1 92 ? -3.662 -19.832 -11.438 1.00 39.72 92 SER A N 1
ATOM 721 C CA . SER A 1 92 ? -2.688 -19.644 -12.526 1.00 39.72 92 SER A CA 1
ATOM 722 C C . SER A 1 92 ? -1.328 -19.193 -12.003 1.00 39.72 92 SER A C 1
ATOM 724 O O . SER A 1 92 ? -1.173 -18.185 -11.322 1.00 39.72 92 SER A O 1
ATOM 726 N N . GLN A 1 93 ? -0.342 -20.010 -12.345 1.00 43.62 93 GLN A N 1
ATOM 727 C CA . GLN A 1 93 ? 1.082 -19.731 -12.320 1.00 43.62 93 GLN A CA 1
ATOM 728 C C . GLN A 1 93 ? 1.431 -18.460 -13.113 1.00 43.62 93 GLN A C 1
ATOM 730 O O . GLN A 1 93 ? 0.785 -18.145 -14.104 1.00 43.62 93 GLN A O 1
ATOM 735 N N . VAL A 1 94 ? 2.548 -17.839 -12.715 1.00 43.25 94 VAL A N 1
ATOM 736 C CA . VAL A 1 94 ? 3.403 -16.958 -13.528 1.00 43.25 94 VAL A CA 1
ATOM 737 C C . VAL A 1 94 ? 2.742 -15.672 -14.020 1.00 43.25 94 VAL A C 1
ATOM 739 O O . VAL A 1 94 ? 2.151 -15.627 -15.089 1.00 43.25 94 VAL A O 1
ATOM 742 N N . VAL A 1 95 ? 3.054 -14.573 -13.334 1.00 36.91 95 VAL A N 1
ATOM 743 C CA . VAL A 1 95 ? 3.520 -13.378 -14.042 1.00 36.91 95 VAL A CA 1
ATOM 744 C C . VAL A 1 95 ? 4.690 -12.782 -13.255 1.00 36.91 95 VAL A C 1
ATOM 746 O O . VAL A 1 95 ? 4.512 -12.007 -12.319 1.00 36.91 95 VAL A O 1
ATOM 749 N N . LEU A 1 96 ? 5.900 -13.202 -13.634 1.00 31.95 96 LEU A N 1
ATOM 750 C CA . LEU A 1 96 ? 7.101 -12.388 -13.481 1.00 31.95 96 LEU A CA 1
ATOM 751 C C . LEU A 1 96 ? 6.930 -11.170 -14.398 1.00 31.95 96 LEU A C 1
ATOM 753 O O . LEU A 1 96 ? 6.836 -11.335 -15.614 1.00 31.95 96 LEU A O 1
ATOM 757 N N . TRP A 1 97 ? 6.898 -9.979 -13.812 1.00 38.34 97 TRP A N 1
ATOM 758 C CA . TRP A 1 97 ? 7.421 -8.764 -14.430 1.00 38.34 97 TRP A CA 1
ATOM 759 C C . TRP A 1 97 ? 8.383 -8.134 -13.434 1.00 38.34 97 TRP A C 1
ATOM 761 O O . TRP A 1 97 ? 7.999 -8.044 -12.246 1.00 38.34 97 TRP A O 1
#

Sequence (97 aa):
MCSDAKCPFSSATKEDRRNRADIAASFQRVTVLHLEEKCERAIDLAMKLEPSIKHMVVPGGVASNQYVRFRLNNIVENKNLKLTIRSQDVLSQVVLW

Secondary structure (DSSP, 8-state):
--------GGG--HHHHHHHHHHHHHHHHHHHHHHHHHHHHHHHHHHHH-TT--EEEEESGGGG-HHHHHHHHHHHHHTT-EEEEE---SS------

Organism: Brassica carinata (NCBI:txid52824)